Protein AF-A0A0Q8QQU6-F1 (afdb_monomer_lite)

Radius of gyration: 29.17 Å; chains: 1; bounding box: 45×57×81 Å

pLDDT: mean 81.12, std 8.97, range [49.5, 93.31]

Foldseek 3Di:
DDWQDFDQDPVLVVVLVVLCVVLVFDWDWDPDADPRHTIIDGDDPVCRVVSNCCSVPVPRRRDDDDPPVRVVVVVVVVVVVVVVVVVVVVVVVVVVVVVVVVVVVVVVVCVVPPVVPD

Sequence (118 aa):
MRQVFVTNIEVEYEDAWDRLSRAGIPVFEPSKPSKEGRVLCIWLAHQYDDAIELLHNPLHIVATAVTDEEFERIQAAAAVRMARTRDHAWEQSVNRHVAWASLLLLSGLVYITLPNWL

Structure (mmCIF, N/CA/C/O backbone):
data_AF-A0A0Q8QQU6-F1
#
_entry.id   AF-A0A0Q8QQU6-F1
#
loop_
_atom_site.group_PDB
_atom_site.id
_atom_site.type_symbol
_atom_site.label_atom_id
_atom_site.label_alt_id
_atom_site.label_comp_id
_atom_site.label_asym_id
_atom_site.label_entity_id
_atom_site.label_seq_id
_atom_site.pdbx_PDB_ins_code
_atom_site.Cartn_x
_atom_site.Cartn_y
_atom_site.Cartn_z
_atom_site.occupancy
_atom_site.B_iso_or_equiv
_atom_site.auth_seq_id
_atom_site.auth_comp_id
_atom_site.auth_asym_id
_atom_site.auth_atom_id
_atom_site.pdbx_PDB_model_num
ATOM 1 N N . MET A 1 1 ? -6.747 11.619 17.599 1.00 70.56 1 MET A N 1
ATOM 2 C CA . MET A 1 1 ? -6.779 10.162 17.354 1.00 70.56 1 MET A CA 1
ATOM 3 C C . MET A 1 1 ? -8.219 9.752 17.149 1.00 70.56 1 MET A C 1
ATOM 5 O O . MET A 1 1 ? -9.064 10.189 17.925 1.00 70.56 1 MET A O 1
ATOM 9 N N . ARG A 1 2 ? -8.502 9.002 16.084 1.00 81.44 2 ARG A N 1
ATOM 10 C CA . ARG A 1 2 ? -9.855 8.543 15.748 1.00 81.44 2 ARG A CA 1
ATOM 11 C C . ARG A 1 2 ? -9.832 7.045 15.476 1.00 81.44 2 ARG A C 1
ATOM 13 O O . ARG A 1 2 ? -8.895 6.559 14.849 1.00 81.44 2 ARG A O 1
ATOM 20 N N . GLN A 1 3 ? -10.853 6.354 15.964 1.00 85.75 3 GLN A N 1
ATOM 21 C CA . GLN A 1 3 ? -11.096 4.945 15.685 1.00 85.75 3 GLN A CA 1
ATOM 22 C C . GLN A 1 3 ? -11.558 4.789 14.236 1.00 85.75 3 GLN A C 1
ATOM 24 O O . GLN A 1 3 ? -12.464 5.504 13.805 1.00 85.75 3 GLN A O 1
ATOM 29 N N . VAL A 1 4 ? -10.933 3.865 13.511 1.00 87.12 4 VAL A N 1
ATOM 30 C CA . VAL A 1 4 ? -11.258 3.557 12.108 1.00 87.12 4 VAL A CA 1
ATOM 31 C C . VAL A 1 4 ? -11.773 2.136 11.923 1.00 87.12 4 VAL A C 1
ATOM 33 O O . VAL A 1 4 ? -12.515 1.880 10.984 1.00 87.12 4 VAL A O 1
ATOM 36 N N . PHE A 1 5 ? -11.429 1.219 12.8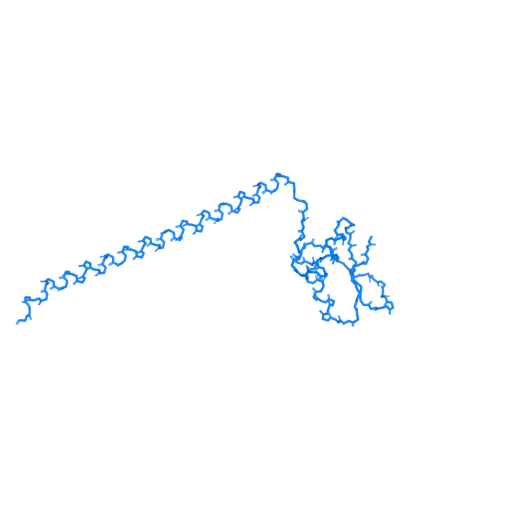29 1.00 87.88 5 PHE A N 1
ATOM 37 C CA . PHE A 1 5 ? -11.827 -0.179 12.712 1.00 87.88 5 PHE A CA 1
ATOM 38 C C . PHE A 1 5 ? -11.967 -0.834 14.085 1.00 87.88 5 PHE A C 1
ATOM 40 O O . PHE A 1 5 ? -11.179 -0.541 14.988 1.00 87.88 5 PHE A O 1
ATOM 47 N N . VAL A 1 6 ? -12.959 -1.715 14.235 1.00 89.81 6 VAL A N 1
ATOM 48 C CA . VAL A 1 6 ? -13.143 -2.572 15.413 1.00 89.81 6 VAL A CA 1
ATOM 49 C C . VAL A 1 6 ? -13.573 -3.948 14.962 1.00 89.81 6 VAL A C 1
ATOM 51 O O . VAL A 1 6 ? -14.513 -4.074 14.182 1.00 89.81 6 VAL A O 1
ATOM 54 N N . THR A 1 7 ? -12.917 -4.971 15.494 1.00 88.31 7 THR A N 1
ATOM 55 C CA . THR A 1 7 ? -13.325 -6.357 15.285 1.00 88.31 7 THR A CA 1
ATOM 56 C C . THR A 1 7 ? -12.954 -7.221 16.489 1.00 88.31 7 THR A C 1
ATOM 58 O O . THR A 1 7 ? -12.040 -6.915 17.256 1.00 88.31 7 THR A O 1
ATOM 61 N N . ASN A 1 8 ? -13.684 -8.322 16.652 1.00 88.06 8 ASN A N 1
ATOM 62 C CA . ASN A 1 8 ? -13.347 -9.406 17.577 1.00 88.06 8 ASN A CA 1
ATOM 63 C C . ASN A 1 8 ? -12.653 -10.576 16.864 1.00 88.06 8 ASN A C 1
ATOM 65 O O . ASN A 1 8 ? -12.309 -11.569 17.503 1.00 88.06 8 ASN A O 1
ATOM 69 N N . ILE A 1 9 ? -12.483 -10.479 15.544 1.00 88.94 9 ILE A N 1
ATOM 70 C CA . ILE A 1 9 ? -11.928 -11.526 14.694 1.00 88.94 9 ILE A CA 1
ATOM 71 C C . ILE A 1 9 ? -10.495 -11.141 14.333 1.00 88.94 9 ILE A C 1
ATOM 73 O O . ILE A 1 9 ? -10.256 -10.166 13.627 1.00 88.94 9 ILE A O 1
ATOM 77 N N . GLU A 1 10 ? -9.538 -11.945 14.791 1.00 88.56 10 GLU A N 1
ATOM 78 C CA . GLU A 1 10 ? -8.104 -11.680 14.612 1.00 88.56 10 GLU A CA 1
ATOM 79 C C . GLU A 1 10 ? -7.702 -11.544 13.135 1.00 88.56 10 GLU A C 1
ATOM 81 O O . GLU A 1 10 ? -6.933 -10.664 12.772 1.00 88.56 10 GLU A O 1
ATOM 86 N N . VAL A 1 11 ? -8.274 -12.372 12.258 1.00 91.56 11 VAL A N 1
ATOM 87 C CA . VAL A 1 11 ? -7.954 -12.354 10.820 1.00 91.56 11 VAL A CA 1
ATOM 88 C C . VAL A 1 11 ? -8.381 -11.042 10.157 1.00 91.56 11 VAL A C 1
ATOM 90 O O . VAL A 1 11 ? -7.652 -10.509 9.327 1.00 91.56 11 VAL A O 1
ATOM 93 N N . GLU A 1 12 ? -9.543 -10.502 10.530 1.00 88.06 12 GLU A N 1
ATOM 94 C CA . GLU A 1 12 ? -10.022 -9.215 10.009 1.00 88.06 12 GLU A CA 1
ATOM 95 C C . GLU A 1 12 ? -9.179 -8.051 10.531 1.00 88.06 12 GLU A C 1
ATOM 97 O O . GLU A 1 12 ? -8.951 -7.078 9.817 1.00 88.06 12 GLU A O 1
ATOM 102 N N . TYR A 1 13 ? -8.703 -8.157 11.775 1.00 90.56 13 TYR A N 1
ATOM 103 C CA . TYR A 1 13 ? -7.807 -7.173 12.368 1.00 90.56 13 TYR A CA 1
ATOM 104 C C . TYR A 1 13 ? -6.476 -7.119 11.612 1.00 90.56 13 TYR A C 1
ATOM 106 O O . TYR A 1 13 ? -6.039 -6.036 11.230 1.00 90.56 13 TYR A O 1
ATOM 114 N N . GLU A 1 14 ? -5.860 -8.278 11.371 1.00 91.62 14 GLU A N 1
ATOM 115 C CA . GLU A 1 14 ? -4.585 -8.379 10.656 1.00 91.62 14 GLU A CA 1
ATOM 116 C C . GLU A 1 14 ? -4.712 -7.903 9.198 1.00 91.62 14 GLU A C 1
ATOM 118 O O . GLU A 1 14 ? -3.849 -7.164 8.726 1.00 91.62 14 GLU A O 1
ATOM 123 N N . ASP A 1 15 ? -5.809 -8.231 8.498 1.00 91.56 15 ASP A N 1
ATOM 124 C CA . ASP A 1 15 ? -6.069 -7.720 7.139 1.00 91.56 15 ASP A CA 1
ATOM 125 C C . ASP A 1 15 ? -6.208 -6.190 7.120 1.00 91.56 15 ASP A C 1
ATOM 127 O O . ASP A 1 15 ? -5.582 -5.505 6.307 1.00 91.56 15 ASP A O 1
ATOM 131 N N . ALA A 1 16 ? -6.991 -5.633 8.049 1.00 90.06 16 ALA A N 1
ATOM 132 C CA . ALA A 1 16 ? -7.170 -4.191 8.175 1.00 90.06 16 ALA A CA 1
ATOM 133 C C . ALA A 1 16 ? -5.849 -3.478 8.510 1.00 90.06 16 ALA A C 1
ATOM 135 O O . ALA A 1 16 ? -5.538 -2.439 7.919 1.00 90.06 16 ALA A O 1
ATOM 136 N N . TRP A 1 17 ? -5.054 -4.048 9.422 1.00 91.31 17 TRP A N 1
ATOM 137 C CA . TRP A 1 17 ? -3.735 -3.535 9.784 1.00 91.31 17 TRP A CA 1
ATOM 138 C C . TRP A 1 17 ? -2.786 -3.531 8.585 1.00 91.31 17 TRP A C 1
ATOM 140 O O . TRP A 1 17 ? -2.154 -2.509 8.302 1.00 91.31 17 TRP A O 1
ATOM 150 N N . ASP A 1 18 ? -2.690 -4.647 7.862 1.00 91.75 18 ASP A N 1
ATOM 151 C CA . ASP A 1 18 ? -1.802 -4.798 6.710 1.00 91.75 18 ASP A CA 1
ATOM 152 C C . ASP A 1 18 ? -2.198 -3.851 5.568 1.00 91.75 18 ASP A C 1
ATOM 154 O O . ASP A 1 18 ? -1.344 -3.164 5.008 1.00 91.75 18 ASP A O 1
ATOM 158 N N . ARG A 1 19 ? -3.496 -3.709 5.273 1.00 89.12 19 ARG A N 1
ATOM 159 C CA . ARG A 1 19 ? -3.986 -2.782 4.237 1.00 89.12 19 ARG A CA 1
ATOM 160 C C . ARG A 1 19 ? -3.649 -1.329 4.551 1.00 89.12 19 ARG A C 1
ATOM 162 O O . ARG A 1 19 ? -3.101 -0.636 3.694 1.00 89.12 19 ARG A O 1
ATOM 169 N N . LEU A 1 20 ? -3.925 -0.880 5.775 1.00 89.44 20 LEU A N 1
ATOM 170 C CA . LEU A 1 20 ? -3.610 0.487 6.202 1.00 89.44 20 LEU A CA 1
ATOM 171 C C . LEU A 1 20 ? -2.092 0.725 6.225 1.00 89.44 20 LEU A C 1
ATOM 173 O O . LEU A 1 20 ? -1.624 1.761 5.751 1.00 89.44 20 LEU A O 1
ATOM 177 N N . SER A 1 21 ? -1.315 -0.265 6.674 1.00 87.56 21 SER A N 1
ATOM 178 C CA . SER A 1 21 ? 0.151 -0.197 6.692 1.00 87.56 21 SER A CA 1
ATOM 179 C C . SER A 1 21 ? 0.747 -0.111 5.284 1.00 87.56 21 SER A C 1
ATOM 181 O O . SER A 1 21 ? 1.620 0.720 5.036 1.00 87.56 21 SER A O 1
ATOM 183 N N . ARG A 1 22 ? 0.261 -0.922 4.333 1.00 86.75 22 ARG A N 1
ATOM 184 C CA . ARG A 1 22 ? 0.699 -0.892 2.924 1.00 86.75 22 ARG A CA 1
ATOM 185 C C . ARG A 1 22 ? 0.358 0.421 2.232 1.00 86.75 22 ARG A C 1
ATOM 187 O O . ARG A 1 22 ? 1.120 0.866 1.379 1.00 86.75 22 ARG A O 1
ATOM 194 N N . ALA A 1 23 ? -0.756 1.040 2.611 1.00 84.19 23 ALA A N 1
ATOM 195 C CA . ALA A 1 23 ? -1.147 2.357 2.123 1.00 84.19 23 ALA A CA 1
ATOM 196 C C . ALA A 1 23 ? -0.376 3.514 2.788 1.00 84.19 23 ALA A C 1
ATOM 198 O O . ALA A 1 23 ? -0.611 4.673 2.458 1.00 84.19 23 ALA A O 1
ATOM 199 N N . GLY A 1 24 ? 0.543 3.227 3.718 1.00 84.19 24 GLY A N 1
ATOM 200 C CA . GLY A 1 24 ? 1.322 4.250 4.415 1.00 84.19 24 GLY A CA 1
ATOM 201 C C . GLY A 1 24 ? 0.509 5.064 5.425 1.00 84.19 24 GLY A C 1
ATOM 202 O O . GLY A 1 24 ? 0.937 6.150 5.817 1.00 84.19 24 GLY A O 1
ATOM 203 N N . ILE A 1 25 ? -0.652 4.559 5.854 1.00 86.06 25 ILE A N 1
ATOM 204 C CA . ILE A 1 25 ? -1.483 5.200 6.874 1.00 86.06 25 ILE A CA 1
ATOM 205 C C . ILE A 1 25 ? -0.995 4.729 8.255 1.00 86.06 25 ILE A C 1
ATOM 207 O O . ILE A 1 25 ? -1.073 3.538 8.563 1.00 86.06 25 ILE A O 1
ATOM 211 N N . PRO A 1 26 ? -0.503 5.632 9.124 1.00 84.88 26 PRO A N 1
ATOM 212 C CA . PRO A 1 26 ? -0.015 5.279 10.445 1.00 84.88 26 PRO A CA 1
ATOM 213 C C . PRO A 1 26 ? -1.187 4.938 11.371 1.00 84.88 26 PRO A C 1
ATOM 215 O O . PRO A 1 26 ? -1.962 5.807 11.800 1.00 84.88 26 PRO A O 1
ATOM 218 N N . VAL A 1 27 ? -1.274 3.651 11.698 1.00 87.31 27 VAL A N 1
ATOM 219 C CA . VAL A 1 27 ? -2.272 3.055 12.588 1.00 87.31 27 VAL A CA 1
ATOM 220 C C . VAL A 1 27 ? -1.630 2.502 13.852 1.00 87.31 27 VAL A C 1
ATOM 222 O O . VAL A 1 27 ? -0.449 2.160 13.876 1.00 87.31 27 VAL A O 1
ATOM 225 N N . PHE A 1 28 ? -2.409 2.434 14.926 1.00 88.56 28 PHE A N 1
ATOM 226 C CA . PHE A 1 28 ? -1.989 1.840 16.189 1.00 88.56 28 PHE A CA 1
ATOM 227 C C . PHE A 1 28 ? -3.188 1.262 16.946 1.00 88.56 28 PHE A C 1
ATOM 229 O O . PHE A 1 28 ? -4.331 1.697 16.774 1.00 88.56 28 PHE A O 1
ATOM 236 N N . GLU A 1 29 ? -2.907 0.315 17.836 1.00 87.25 29 GLU A N 1
ATOM 237 C CA . GLU A 1 29 ? -3.880 -0.199 18.795 1.00 87.25 29 GLU A CA 1
ATOM 238 C C . GLU A 1 29 ? -3.804 0.610 20.102 1.00 87.25 29 GLU A C 1
ATOM 240 O O . GLU A 1 29 ? -2.712 0.802 20.653 1.00 87.25 29 GLU A O 1
ATOM 245 N N . PRO A 1 30 ? -4.930 1.134 20.617 1.00 84.12 30 PRO A N 1
ATOM 246 C CA . PRO A 1 30 ? -4.932 1.850 21.881 1.00 84.12 30 PRO A CA 1
ATOM 247 C C . PRO A 1 30 ? -4.572 0.912 23.039 1.00 84.12 30 PRO A C 1
ATOM 249 O O . PRO A 1 30 ? -5.070 -0.201 23.147 1.00 84.12 30 PRO A O 1
ATOM 252 N N . SER A 1 31 ? -3.755 1.401 23.975 1.00 76.44 31 SER A N 1
ATOM 253 C CA . SER A 1 31 ? -3.262 0.615 25.120 1.00 76.44 31 SER A CA 1
ATOM 254 C C . SER A 1 31 ? -4.363 0.163 26.087 1.00 76.44 31 SER A C 1
ATOM 256 O O . SER A 1 31 ? -4.134 -0.703 26.928 1.00 76.44 31 SER A O 1
ATOM 258 N N . LYS A 1 32 ? -5.543 0.792 26.021 1.00 77.19 32 LYS A N 1
ATOM 259 C CA . LYS A 1 32 ? -6.710 0.394 26.808 1.00 77.19 32 LYS A CA 1
ATOM 260 C C . LYS A 1 32 ? -7.558 -0.561 25.967 1.00 77.19 32 LYS A C 1
ATOM 262 O O . LYS A 1 32 ? -8.044 -0.124 24.924 1.00 77.19 32 LYS A O 1
ATOM 267 N N . PRO A 1 33 ? -7.785 -1.804 26.426 1.00 68.12 33 PRO A N 1
ATOM 268 C CA . PRO A 1 33 ? -8.646 -2.733 25.711 1.00 68.12 33 PRO A CA 1
ATOM 269 C C . PRO A 1 33 ? -10.068 -2.172 25.652 1.00 68.12 33 PRO A C 1
ATOM 271 O O . PRO A 1 33 ? -10.607 -1.702 26.661 1.00 68.12 33 PRO A O 1
ATOM 274 N N . SER A 1 34 ? -10.671 -2.201 24.464 1.00 75.56 34 SER A N 1
ATOM 275 C CA . SER A 1 34 ? -12.085 -1.872 24.309 1.00 75.56 34 SER A CA 1
ATOM 276 C C . SER A 1 34 ? -12.940 -3.051 24.762 1.00 75.56 34 SER A C 1
ATOM 278 O O . SER A 1 34 ? -12.546 -4.210 24.649 1.00 75.56 34 SER A O 1
ATOM 280 N N . LYS A 1 35 ? -14.144 -2.759 25.262 1.00 77.25 35 LYS A N 1
ATOM 281 C CA . LYS A 1 35 ? -15.140 -3.794 25.578 1.00 77.25 35 LYS A CA 1
ATOM 282 C C . LYS A 1 35 ? -15.702 -4.466 24.323 1.00 77.25 35 LYS A C 1
ATOM 284 O O . LYS A 1 35 ? -16.285 -5.537 24.429 1.00 77.25 35 LYS A O 1
ATOM 289 N N . GLU A 1 36 ? -15.556 -3.818 23.171 1.00 78.25 36 GLU A N 1
ATOM 290 C CA . GLU A 1 36 ? -16.159 -4.225 21.900 1.00 78.25 36 GLU A CA 1
ATOM 291 C C . GLU A 1 36 ? -15.217 -5.055 21.019 1.00 78.25 36 GLU A C 1
ATOM 293 O O . GLU A 1 36 ? -15.676 -5.610 20.024 1.00 78.25 36 GLU A O 1
ATOM 298 N N . GLY A 1 37 ? -13.933 -5.156 21.387 1.00 83.75 37 GLY A N 1
ATOM 299 C CA . GLY A 1 37 ? -12.925 -5.927 20.660 1.00 83.75 37 GLY A CA 1
ATOM 300 C C . GLY A 1 37 ? -11.597 -5.204 20.482 1.00 83.75 37 GLY A C 1
ATOM 301 O O . GLY A 1 37 ? -11.293 -4.240 21.193 1.00 83.75 37 GLY A O 1
ATOM 302 N N . ARG A 1 38 ? -10.800 -5.675 19.521 1.00 85.94 38 ARG A N 1
ATOM 303 C CA . ARG A 1 38 ? -9.562 -5.009 19.106 1.00 85.94 38 ARG A CA 1
ATOM 304 C C . ARG A 1 38 ? -9.900 -3.800 18.250 1.00 85.94 38 ARG A C 1
ATOM 306 O O . ARG A 1 38 ? -10.807 -3.848 17.420 1.00 85.94 38 ARG A O 1
ATOM 313 N N . VAL A 1 39 ? -9.173 -2.709 18.467 1.00 87.88 39 VAL A N 1
ATOM 314 C CA . VAL A 1 39 ? -9.468 -1.407 17.859 1.00 87.88 39 VAL A CA 1
ATOM 315 C C . VAL A 1 39 ? -8.251 -0.907 17.099 1.00 87.88 39 VAL A C 1
ATOM 317 O O . VAL A 1 39 ? -7.151 -0.891 17.644 1.00 87.88 39 VAL A O 1
ATOM 320 N N . LEU A 1 40 ? -8.456 -0.422 15.876 1.00 87.56 40 LEU A N 1
ATOM 321 C CA . LEU A 1 40 ? -7.453 0.346 15.143 1.00 87.56 40 LEU A CA 1
ATOM 322 C C . LEU A 1 40 ? -7.804 1.824 15.187 1.00 87.56 40 LEU A C 1
ATOM 324 O O . LEU A 1 40 ? -8.915 2.241 14.842 1.00 87.56 40 LEU A O 1
ATOM 328 N N . CYS A 1 41 ? -6.829 2.621 15.607 1.00 85.38 41 CYS A N 1
ATOM 329 C CA . CYS A 1 41 ? -6.898 4.070 15.600 1.00 85.38 41 CYS A CA 1
ATOM 330 C C . CYS A 1 41 ? -5.848 4.643 14.652 1.00 85.38 41 CYS A C 1
ATOM 332 O O . CYS A 1 41 ? -4.732 4.137 14.574 1.00 85.38 41 CYS A O 1
ATOM 334 N N . ILE A 1 42 ? -6.173 5.756 13.999 1.00 85.75 42 ILE A N 1
ATOM 335 C CA . ILE A 1 42 ? -5.198 6.525 13.218 1.00 85.75 42 ILE A CA 1
ATOM 336 C C . ILE A 1 42 ? -4.615 7.680 14.033 1.00 85.75 42 ILE A C 1
ATOM 338 O O . ILE A 1 42 ? -5.289 8.290 14.884 1.00 85.75 42 ILE A O 1
ATOM 342 N N . TRP A 1 43 ? -3.363 8.023 13.732 1.00 77.00 43 TRP A N 1
ATOM 343 C CA . TRP A 1 43 ? -2.709 9.216 14.276 1.00 77.00 43 TRP A CA 1
ATOM 344 C C . TRP A 1 43 ? -3.091 10.498 13.545 1.00 77.00 43 TRP A C 1
ATOM 346 O O . TRP A 1 43 ? -3.367 11.511 14.195 1.00 77.00 43 TRP A O 1
ATOM 356 N N . LEU A 1 44 ? -3.138 10.456 12.215 1.00 80.00 44 LEU A N 1
ATOM 357 C CA . LEU A 1 44 ? -3.270 11.640 11.375 1.00 80.00 44 LEU A CA 1
ATOM 358 C C . LEU A 1 44 ? -4.730 11.875 10.987 1.00 80.00 44 LEU A C 1
ATOM 360 O O . LEU A 1 44 ? -5.328 11.096 10.258 1.00 80.00 44 LEU A O 1
ATOM 364 N N . ALA A 1 45 ? -5.316 12.974 11.470 1.00 79.12 45 ALA A N 1
ATOM 365 C CA . ALA A 1 45 ? -6.735 13.266 11.253 1.00 79.12 45 ALA A CA 1
ATOM 366 C C . ALA A 1 45 ? -7.107 13.485 9.776 1.00 79.12 45 ALA A C 1
ATOM 368 O O . ALA A 1 45 ? -8.243 13.214 9.407 1.00 79.12 45 ALA A O 1
ATOM 369 N N . HIS A 1 46 ? -6.170 13.959 8.950 1.00 80.44 46 HIS A N 1
ATOM 370 C CA . HIS A 1 46 ? -6.409 14.200 7.525 1.00 80.44 46 HIS A CA 1
ATOM 371 C C . HIS A 1 46 ? -6.459 12.911 6.694 1.00 80.44 46 HIS A C 1
ATOM 373 O O . HIS A 1 46 ? -7.017 12.933 5.611 1.00 80.44 46 HIS A O 1
ATOM 379 N N . GLN A 1 47 ? -5.930 11.796 7.209 1.00 83.38 47 GLN A N 1
ATOM 380 C CA . GLN A 1 47 ? -6.005 10.480 6.559 1.00 83.38 47 GLN A CA 1
ATOM 381 C C . GLN A 1 47 ? -7.208 9.664 7.053 1.00 83.38 47 GLN A C 1
ATOM 383 O O . GLN A 1 47 ? -7.271 8.457 6.840 1.00 83.38 47 GLN A O 1
ATOM 388 N N . TYR A 1 48 ? -8.141 10.291 7.782 1.00 84.88 48 TYR A N 1
ATOM 389 C CA . TYR A 1 48 ? -9.297 9.594 8.342 1.00 84.88 48 TYR A CA 1
ATOM 390 C C . TYR A 1 48 ? -10.235 9.068 7.272 1.00 84.88 48 TYR A C 1
ATOM 392 O O . TYR A 1 48 ? -10.591 7.893 7.309 1.00 84.88 48 TYR A O 1
ATOM 400 N N . ASP A 1 49 ? -10.602 9.926 6.329 1.00 85.88 49 ASP A N 1
ATOM 401 C CA . ASP A 1 49 ? -11.560 9.565 5.292 1.00 85.88 49 ASP A CA 1
ATOM 402 C C . ASP A 1 49 ? -10.950 8.514 4.351 1.00 85.88 49 ASP A C 1
ATOM 404 O O . ASP A 1 49 ? -11.572 7.477 4.128 1.00 85.88 49 ASP A O 1
ATOM 408 N N . ASP A 1 50 ? -9.682 8.687 3.959 1.00 85.94 50 ASP A N 1
ATOM 409 C CA . ASP A 1 50 ? -8.926 7.704 3.170 1.00 85.94 50 ASP A CA 1
ATOM 410 C C . ASP A 1 50 ? -8.814 6.341 3.872 1.00 85.94 50 ASP A C 1
ATOM 412 O O . ASP A 1 50 ? -8.935 5.294 3.240 1.00 85.94 50 ASP A O 1
ATOM 416 N N . ALA A 1 51 ? -8.599 6.323 5.194 1.00 86.12 51 ALA A N 1
ATOM 417 C CA . ALA A 1 51 ? -8.524 5.081 5.961 1.00 86.12 51 ALA A CA 1
ATOM 418 C C . ALA A 1 51 ? -9.868 4.339 5.980 1.00 86.12 51 ALA A C 1
ATOM 420 O O . ALA A 1 51 ? -9.902 3.121 5.811 1.00 86.12 51 ALA A O 1
ATOM 421 N N . ILE A 1 52 ? -10.975 5.061 6.180 1.00 89.00 52 ILE A N 1
ATOM 422 C CA . ILE A 1 52 ? -12.323 4.480 6.161 1.00 89.00 52 ILE A CA 1
ATOM 423 C C . ILE A 1 52 ? -12.655 3.959 4.762 1.00 89.00 52 ILE A C 1
ATOM 425 O O . ILE A 1 52 ? -13.122 2.826 4.617 1.00 89.00 52 ILE A O 1
ATOM 429 N N . GLU A 1 53 ? -12.383 4.757 3.730 1.00 88.81 53 GLU A N 1
ATOM 430 C CA . GLU A 1 53 ? -12.663 4.377 2.351 1.00 88.81 53 GLU A CA 1
ATOM 431 C C . GLU A 1 53 ? -11.811 3.179 1.920 1.00 88.81 53 GLU A C 1
ATOM 433 O O . GLU A 1 53 ? -12.345 2.243 1.326 1.00 88.81 53 GLU A O 1
ATOM 438 N N . LEU A 1 54 ? -10.534 3.131 2.317 1.00 88.94 54 LEU A N 1
ATOM 439 C CA . LEU A 1 54 ? -9.662 1.984 2.079 1.00 88.94 54 LEU A CA 1
ATOM 440 C C . LEU A 1 54 ? -10.146 0.719 2.775 1.00 88.94 54 LEU A C 1
ATOM 442 O O . LEU A 1 54 ? -10.053 -0.354 2.186 1.00 88.94 54 LEU A O 1
ATOM 446 N N . LEU A 1 55 ? -10.653 0.803 4.007 1.00 88.19 55 LEU A N 1
ATOM 447 C CA . LEU A 1 55 ? -11.178 -0.363 4.720 1.00 88.19 55 LEU A CA 1
ATOM 448 C C . LEU A 1 55 ? -12.446 -0.909 4.054 1.00 88.19 55 LEU A C 1
ATOM 450 O O . LEU A 1 55 ? -12.579 -2.124 3.893 1.00 88.19 55 LEU A O 1
ATOM 454 N N . HIS A 1 56 ? -13.335 -0.023 3.605 1.00 87.56 56 HIS A N 1
ATOM 455 C CA . HIS A 1 56 ? -14.574 -0.396 2.920 1.00 87.56 56 HIS A CA 1
ATOM 456 C C . HIS A 1 56 ? -14.333 -0.884 1.486 1.00 87.56 56 HIS A C 1
ATOM 458 O O .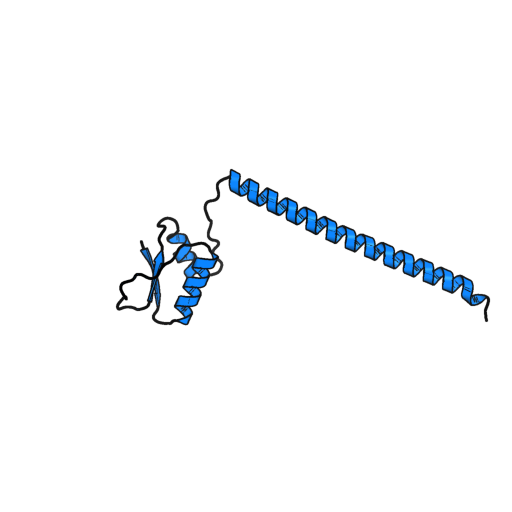 HIS A 1 56 ? -15.012 -1.798 1.019 1.00 87.56 56 HIS A O 1
ATOM 464 N N . ASN A 1 57 ? -13.363 -0.291 0.789 1.00 84.44 57 ASN A N 1
ATOM 465 C CA . ASN A 1 57 ? -13.001 -0.619 -0.579 1.00 84.44 57 ASN A CA 1
ATOM 466 C C . ASN A 1 57 ? -11.492 -0.906 -0.682 1.00 84.44 57 ASN A C 1
ATOM 468 O O . ASN A 1 57 ? -10.690 0.027 -0.716 1.00 84.44 57 ASN A O 1
ATOM 472 N N . PRO A 1 58 ? -11.081 -2.179 -0.827 1.00 79.12 58 PRO A N 1
ATOM 473 C CA . PRO A 1 58 ? -9.666 -2.543 -0.931 1.00 79.12 58 PRO A CA 1
ATOM 474 C C . PRO A 1 58 ? -8.959 -1.975 -2.171 1.00 79.12 58 PRO A C 1
ATOM 476 O O . PRO A 1 58 ? -7.735 -2.030 -2.237 1.00 79.12 58 PRO A O 1
ATOM 479 N N . LEU A 1 59 ? -9.701 -1.450 -3.153 1.00 77.62 59 LEU A N 1
ATOM 480 C CA . LEU A 1 59 ? -9.157 -0.823 -4.361 1.00 77.62 59 LEU A CA 1
ATOM 481 C C . LEU A 1 59 ? -9.052 0.705 -4.261 1.00 77.62 59 LEU A C 1
ATOM 483 O O . LEU A 1 59 ? -8.658 1.344 -5.236 1.00 77.62 59 LEU A O 1
ATOM 487 N N . HIS A 1 60 ? -9.431 1.305 -3.130 1.00 79.75 60 HIS A N 1
ATOM 488 C CA . HIS A 1 60 ? -9.313 2.746 -2.939 1.00 79.75 60 HIS A CA 1
ATOM 489 C C . HIS A 1 60 ? -7.838 3.176 -2.974 1.00 79.75 60 HIS A C 1
ATOM 491 O O . HIS A 1 60 ? -6.975 2.571 -2.335 1.00 79.75 60 HIS A O 1
ATOM 497 N N . ILE A 1 61 ? -7.548 4.223 -3.745 1.00 74.69 61 ILE A N 1
ATOM 498 C CA . ILE A 1 61 ? -6.199 4.770 -3.884 1.00 74.69 61 ILE A CA 1
ATOM 499 C C . ILE A 1 61 ? -6.051 5.897 -2.871 1.00 74.69 61 ILE A C 1
ATOM 501 O O . ILE A 1 61 ? -6.639 6.961 -3.042 1.00 74.69 61 ILE A O 1
ATOM 505 N N . VAL A 1 62 ? -5.225 5.668 -1.853 1.00 74.38 62 VAL A N 1
ATOM 506 C CA . VAL A 1 62 ? -4.880 6.689 -0.862 1.00 74.38 62 VAL A CA 1
ATOM 507 C C . VAL A 1 62 ? -3.950 7.702 -1.519 1.00 74.38 62 VAL A C 1
ATOM 509 O O . VAL A 1 62 ? -2.804 7.394 -1.859 1.00 74.38 62 VAL A O 1
ATOM 512 N N . ALA A 1 63 ? -4.456 8.912 -1.738 1.00 66.44 63 ALA A N 1
ATOM 513 C CA . ALA A 1 63 ? -3.672 10.004 -2.282 1.00 66.44 63 ALA A CA 1
ATOM 514 C C . ALA A 1 63 ? -2.834 10.622 -1.160 1.00 66.44 63 ALA A C 1
ATOM 516 O O . ALA A 1 63 ? -3.252 11.559 -0.484 1.00 66.44 63 ALA A O 1
ATOM 517 N N . THR A 1 64 ? -1.616 10.120 -0.961 1.00 63.34 64 THR A N 1
ATOM 518 C CA . THR A 1 64 ? -0.634 10.858 -0.165 1.00 63.34 64 THR A CA 1
ATOM 519 C C . THR A 1 64 ? -0.420 12.201 -0.855 1.00 63.34 64 THR A C 1
ATOM 521 O O . THR A 1 64 ? -0.077 12.229 -2.035 1.00 63.34 64 THR A O 1
ATOM 524 N N . ALA A 1 65 ? -0.675 13.313 -0.166 1.00 59.00 65 ALA A N 1
ATOM 525 C CA . ALA A 1 65 ? -0.447 14.635 -0.734 1.00 59.00 65 ALA A CA 1
ATOM 526 C C . ALA A 1 65 ? 1.055 14.801 -1.002 1.00 59.00 65 ALA A C 1
ATOM 528 O O . ALA A 1 65 ? 1.843 15.029 -0.087 1.00 59.00 65 ALA A O 1
ATOM 529 N N . VAL A 1 66 ? 1.439 14.630 -2.262 1.00 61.62 66 VAL A N 1
ATOM 530 C CA . VAL A 1 66 ? 2.790 14.852 -2.764 1.00 61.62 66 VAL A CA 1
ATOM 531 C C . VAL A 1 66 ? 2.832 16.282 -3.298 1.00 61.62 66 VAL A C 1
ATOM 533 O O . VAL A 1 66 ? 1.910 16.706 -3.995 1.00 61.62 66 VAL A O 1
ATOM 536 N N . THR A 1 67 ? 3.862 17.054 -2.952 1.00 70.56 67 THR A N 1
ATOM 537 C CA . THR A 1 67 ? 4.039 18.391 -3.541 1.00 70.56 67 THR A CA 1
ATOM 538 C C . THR A 1 67 ? 4.331 18.267 -5.037 1.00 70.56 67 THR A C 1
ATOM 540 O O . THR A 1 67 ? 4.889 17.261 -5.475 1.00 70.56 67 THR A O 1
ATOM 543 N N . ASP A 1 68 ? 4.016 19.292 -5.833 1.00 71.56 68 ASP A N 1
ATOM 544 C CA . ASP A 1 68 ? 4.281 19.272 -7.283 1.00 71.56 68 ASP A CA 1
ATOM 545 C C . ASP A 1 68 ? 5.750 18.920 -7.597 1.00 71.56 68 ASP A C 1
ATOM 547 O O . ASP A 1 68 ? 6.042 18.146 -8.506 1.00 71.56 68 ASP A O 1
ATOM 551 N N . GLU A 1 69 ? 6.687 19.403 -6.776 1.00 76.50 69 GLU A N 1
ATOM 552 C CA . GLU A 1 69 ? 8.120 19.105 -6.893 1.00 76.50 69 GLU A CA 1
ATOM 553 C C . GLU A 1 69 ? 8.460 17.624 -6.670 1.00 76.50 69 GLU A C 1
ATOM 555 O O . GLU A 1 69 ? 9.342 17.061 -7.327 1.00 76.50 69 GLU A O 1
ATOM 560 N N . GLU A 1 70 ? 7.797 16.980 -5.714 1.00 69.88 70 GLU A N 1
ATOM 561 C CA . GLU A 1 70 ? 8.015 15.572 -5.407 1.00 69.88 70 GLU A CA 1
ATOM 562 C C . GLU A 1 70 ? 7.315 14.674 -6.439 1.00 69.88 70 GLU A C 1
ATOM 564 O O . GLU A 1 70 ? 7.868 13.645 -6.835 1.00 69.88 70 GLU A O 1
ATOM 569 N N . PHE A 1 71 ?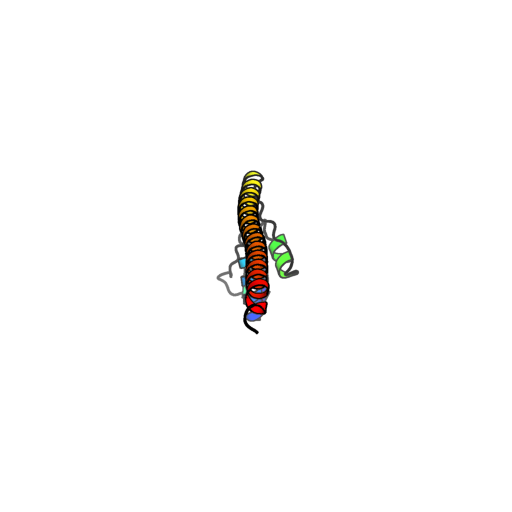 6.181 15.115 -6.985 1.00 72.94 71 PHE A N 1
ATOM 570 C CA . PHE A 1 71 ? 5.500 14.444 -8.087 1.00 72.94 71 PHE A CA 1
ATOM 571 C C . PHE A 1 71 ? 6.342 14.459 -9.371 1.00 72.94 71 PHE A C 1
ATOM 573 O O . PHE A 1 71 ? 6.548 13.406 -9.981 1.00 72.94 71 PHE A O 1
ATOM 580 N N . GLU A 1 72 ? 6.914 15.610 -9.734 1.00 79.44 72 GLU A N 1
ATOM 581 C CA . GLU A 1 72 ? 7.858 15.741 -10.854 1.00 79.44 72 GLU A CA 1
ATOM 582 C C . GLU A 1 72 ? 9.085 14.836 -10.670 1.00 79.44 72 GLU A C 1
ATOM 584 O O . GLU A 1 72 ? 9.534 14.163 -11.602 1.00 79.44 72 GLU A O 1
ATOM 589 N N . ARG A 1 73 ? 9.603 14.728 -9.440 1.00 79.69 73 ARG A N 1
ATOM 590 C CA . ARG A 1 73 ? 10.727 13.833 -9.123 1.00 79.69 73 ARG A CA 1
ATOM 591 C C . ARG A 1 73 ? 10.367 12.358 -9.313 1.00 79.69 73 ARG A C 1
ATOM 593 O O . ARG A 1 73 ? 11.171 11.601 -9.864 1.00 79.69 73 ARG A O 1
ATOM 600 N N . ILE A 1 74 ? 9.181 11.942 -8.869 1.00 74.38 74 ILE A N 1
ATOM 601 C CA . ILE A 1 74 ? 8.688 10.568 -9.037 1.00 74.38 74 ILE A CA 1
ATOM 602 C C . ILE A 1 74 ? 8.464 10.264 -10.522 1.00 74.38 74 ILE A C 1
ATOM 604 O O . ILE A 1 74 ? 8.893 9.208 -10.996 1.00 74.38 74 ILE A O 1
ATOM 608 N N . GLN A 1 75 ? 7.873 11.196 -11.277 1.00 74.88 75 GLN A N 1
ATOM 609 C CA . GLN A 1 75 ? 7.713 11.065 -12.726 1.00 74.88 75 GLN A CA 1
ATOM 610 C C . GLN A 1 75 ? 9.058 10.931 -13.441 1.00 74.88 75 GLN A C 1
ATOM 612 O O . GLN A 1 75 ? 9.234 10.014 -14.246 1.00 74.88 75 GLN A O 1
ATOM 617 N N . ALA A 1 76 ? 10.032 11.783 -13.117 1.00 82.81 76 ALA A N 1
ATOM 618 C CA . ALA A 1 76 ? 11.365 11.718 -13.704 1.00 82.81 76 ALA A CA 1
ATOM 619 C C . ALA A 1 76 ? 12.049 10.369 -13.411 1.00 82.81 76 ALA A C 1
ATOM 621 O O . ALA A 1 76 ? 12.611 9.741 -14.313 1.00 82.81 76 ALA A O 1
ATOM 622 N N . ALA A 1 77 ? 11.952 9.870 -12.175 1.00 78.19 77 ALA A N 1
ATOM 623 C CA . ALA A 1 77 ? 12.499 8.568 -11.796 1.00 78.19 77 ALA A CA 1
ATOM 624 C C . ALA A 1 77 ? 11.812 7.400 -12.533 1.00 78.19 77 ALA A C 1
ATOM 626 O O . ALA A 1 77 ? 12.484 6.468 -12.992 1.00 78.19 77 ALA A O 1
ATOM 627 N N . ALA A 1 78 ? 10.486 7.453 -12.688 1.00 71.69 78 ALA A N 1
ATOM 628 C CA . ALA A 1 78 ? 9.719 6.458 -13.431 1.00 71.69 78 ALA A CA 1
ATOM 629 C C . ALA A 1 78 ? 10.072 6.463 -14.928 1.00 71.69 78 ALA A C 1
ATOM 631 O O . ALA A 1 78 ? 10.301 5.398 -15.506 1.00 71.69 78 ALA A O 1
ATOM 632 N N . ALA A 1 79 ? 10.207 7.645 -15.535 1.00 81.00 79 ALA A N 1
ATOM 633 C CA . ALA A 1 79 ? 10.593 7.805 -16.934 1.00 81.00 79 ALA A CA 1
ATOM 634 C C . ALA A 1 79 ? 11.987 7.220 -17.219 1.00 81.00 79 ALA A C 1
ATOM 636 O O . ALA A 1 79 ? 12.164 6.492 -18.198 1.00 81.00 79 ALA A O 1
ATOM 637 N N . VAL A 1 80 ? 12.964 7.448 -16.331 1.00 82.62 80 VAL A N 1
ATOM 638 C CA . VAL A 1 80 ? 14.310 6.852 -16.439 1.00 82.62 80 VAL A CA 1
ATOM 639 C C . VAL A 1 80 ? 14.253 5.324 -16.355 1.00 82.62 80 VAL A C 1
ATOM 641 O O . VAL A 1 80 ? 14.921 4.630 -17.128 1.00 82.62 80 VAL A O 1
ATOM 644 N N . ARG A 1 81 ? 13.435 4.773 -15.448 1.00 71.00 81 ARG A N 1
ATOM 645 C CA . ARG A 1 81 ? 13.251 3.319 -15.327 1.00 71.00 81 ARG A CA 1
ATOM 646 C C . ARG A 1 81 ? 12.618 2.726 -16.587 1.00 71.00 81 ARG A C 1
ATOM 648 O O . ARG A 1 81 ? 13.099 1.704 -17.072 1.00 71.00 81 ARG A O 1
ATOM 655 N N . MET A 1 82 ? 11.592 3.384 -17.128 1.00 68.81 82 MET A N 1
ATOM 656 C CA . MET A 1 82 ? 10.916 2.983 -18.364 1.00 68.81 82 MET A CA 1
ATOM 657 C C . MET A 1 82 ? 11.847 3.034 -19.579 1.00 68.81 82 MET A C 1
ATOM 659 O O . MET A 1 82 ? 11.838 2.107 -20.393 1.00 68.81 82 MET A O 1
ATOM 663 N N . ALA A 1 83 ? 12.690 4.066 -19.679 1.00 73.25 83 ALA A N 1
ATOM 664 C CA . ALA A 1 83 ? 13.693 4.182 -20.734 1.00 73.25 83 ALA A CA 1
ATOM 665 C C . ALA A 1 83 ? 14.680 3.005 -20.697 1.00 73.25 83 ALA A C 1
ATOM 667 O O . ALA A 1 83 ? 14.849 2.320 -21.703 1.00 73.25 83 ALA A O 1
ATOM 668 N N . ARG A 1 84 ? 15.221 2.672 -19.515 1.00 70.12 84 ARG A N 1
ATOM 669 C CA . ARG A 1 84 ? 16.134 1.527 -19.352 1.00 70.12 84 ARG A CA 1
ATOM 670 C C . ARG A 1 84 ? 15.484 0.192 -19.734 1.00 70.12 84 ARG A C 1
ATOM 672 O O . ARG A 1 84 ? 16.117 -0.641 -20.374 1.00 70.12 84 ARG A O 1
ATOM 679 N N . THR A 1 85 ? 14.221 -0.032 -19.363 1.00 68.38 85 THR A N 1
ATOM 680 C CA . THR A 1 85 ? 13.509 -1.261 -19.757 1.00 68.38 85 THR A CA 1
ATOM 681 C C . THR A 1 85 ? 13.231 -1.330 -21.257 1.00 68.38 85 THR A C 1
ATOM 683 O O . THR A 1 85 ? 13.271 -2.417 -21.831 1.00 68.38 85 THR A O 1
ATOM 686 N N . ARG A 1 86 ? 12.978 -0.184 -21.902 1.00 72.88 86 ARG A N 1
ATOM 687 C CA . ARG A 1 86 ? 12.757 -0.109 -23.349 1.00 72.88 86 ARG A CA 1
ATOM 688 C C . ARG A 1 86 ? 14.029 -0.446 -24.123 1.00 72.88 86 ARG A C 1
ATOM 690 O O . ARG A 1 86 ? 13.947 -1.189 -25.097 1.00 72.88 86 ARG A O 1
ATOM 697 N N . ASP A 1 87 ? 15.178 0.042 -23.664 1.00 75.06 87 ASP A N 1
ATOM 698 C CA . ASP A 1 87 ? 16.463 -0.212 -24.320 1.00 75.06 87 ASP A CA 1
ATOM 699 C C . ASP A 1 87 ? 16.821 -1.705 -24.277 1.00 75.06 87 ASP A C 1
ATOM 701 O O . ASP A 1 87 ? 17.136 -2.291 -25.311 1.00 75.06 87 ASP A O 1
ATOM 705 N N . HIS A 1 88 ? 16.635 -2.375 -23.135 1.00 72.94 88 HIS A N 1
ATOM 706 C CA . HIS A 1 88 ? 16.855 -3.824 -23.044 1.00 72.94 88 HIS A CA 1
ATOM 707 C C . HIS A 1 88 ? 15.891 -4.648 -23.909 1.00 72.94 88 HIS A C 1
ATOM 709 O O . HIS A 1 88 ? 16.300 -5.635 -24.522 1.00 72.94 88 HIS A O 1
ATOM 715 N N . ALA A 1 89 ? 14.616 -4.256 -23.989 1.00 75.50 89 ALA A N 1
ATOM 716 C CA . ALA A 1 89 ? 13.652 -4.925 -24.864 1.00 75.50 89 ALA A CA 1
ATOM 717 C C . ALA A 1 89 ? 14.021 -4.753 -26.349 1.00 75.50 89 ALA A C 1
ATOM 719 O O . ALA A 1 89 ? 13.909 -5.694 -27.141 1.00 75.50 89 ALA A O 1
ATOM 720 N N . TRP A 1 90 ? 14.511 -3.567 -26.716 1.00 80.81 90 TRP A N 1
ATOM 721 C CA . TRP A 1 90 ? 15.010 -3.281 -28.055 1.00 80.81 90 TRP A CA 1
ATOM 722 C C . TRP A 1 90 ? 16.248 -4.122 -28.391 1.00 80.81 90 TRP A C 1
ATOM 724 O O . TRP A 1 90 ? 16.241 -4.823 -29.404 1.00 80.81 90 TRP A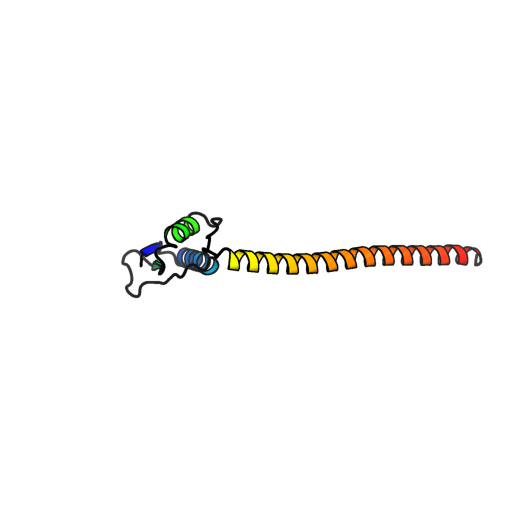 O 1
ATOM 734 N N . GLU A 1 91 ? 17.257 -4.152 -27.518 1.00 79.50 91 GLU A N 1
ATOM 735 C CA . GLU A 1 91 ? 18.473 -4.963 -27.684 1.00 79.50 91 GLU A CA 1
ATOM 736 C C . GLU A 1 91 ? 18.159 -6.454 -27.869 1.00 79.50 91 GLU A C 1
ATOM 738 O O . GLU A 1 91 ? 18.695 -7.102 -28.772 1.00 79.50 91 GLU A O 1
ATOM 743 N N . GLN A 1 92 ? 17.242 -7.000 -27.065 1.00 82.00 92 GLN A N 1
ATOM 744 C CA . GLN A 1 92 ? 16.810 -8.394 -27.186 1.00 82.00 92 GLN A CA 1
ATOM 745 C C . GLN A 1 92 ? 16.137 -8.677 -28.531 1.00 82.00 92 GLN A C 1
ATOM 747 O O . GLN A 1 92 ? 16.399 -9.714 -29.148 1.00 82.00 92 GLN A O 1
ATOM 752 N N . SER A 1 93 ? 15.292 -7.758 -29.008 1.00 84.94 93 SER A N 1
ATOM 753 C CA . SER A 1 93 ? 14.628 -7.908 -30.303 1.00 84.94 93 SER A CA 1
ATOM 754 C C . SER A 1 93 ? 15.633 -7.912 -31.461 1.00 84.94 93 SER A C 1
ATOM 756 O O . SER A 1 93 ? 15.574 -8.795 -32.320 1.00 84.94 93 SER A O 1
ATOM 758 N N . VAL A 1 94 ? 16.619 -7.007 -31.433 1.00 86.94 94 VAL A N 1
ATOM 759 C CA . VAL A 1 94 ? 17.683 -6.917 -32.442 1.00 86.94 94 VAL A CA 1
ATOM 760 C C . VAL A 1 94 ? 18.541 -8.179 -32.432 1.00 86.94 94 VAL A C 1
ATOM 762 O O . VAL A 1 94 ? 18.759 -8.780 -33.485 1.00 86.94 94 VAL A O 1
ATOM 765 N N . ASN A 1 95 ? 18.968 -8.640 -31.255 1.00 87.62 95 ASN A N 1
ATOM 766 C CA . ASN A 1 95 ? 19.802 -9.834 -31.142 1.00 87.62 95 ASN A CA 1
ATOM 767 C C . ASN A 1 95 ? 19.080 -11.091 -31.664 1.00 87.62 95 ASN A C 1
ATOM 769 O O . A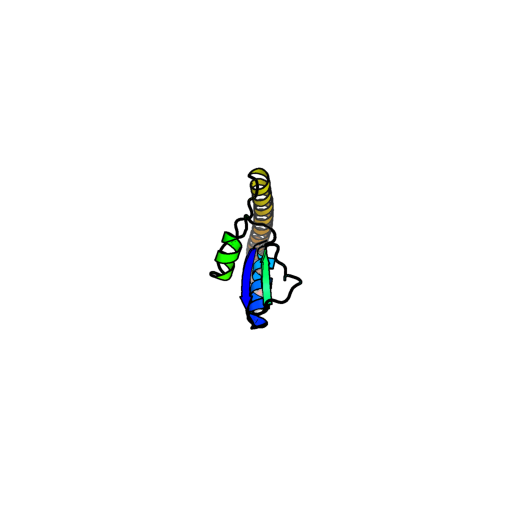SN A 1 95 ? 19.685 -11.929 -32.334 1.00 87.62 95 ASN A O 1
ATOM 773 N N . ARG A 1 96 ? 17.760 -11.193 -31.446 1.00 89.69 96 ARG A N 1
ATOM 774 C CA . ARG A 1 96 ? 16.939 -12.280 -32.004 1.00 89.69 96 ARG A CA 1
ATOM 775 C C . ARG A 1 96 ? 16.920 -12.263 -33.534 1.00 89.69 96 ARG A C 1
ATOM 777 O O . ARG A 1 96 ? 17.054 -13.317 -34.152 1.00 89.69 96 ARG A O 1
ATOM 784 N N . HIS A 1 97 ? 16.781 -11.087 -34.146 1.00 89.81 97 HIS A N 1
ATOM 785 C CA . HIS A 1 97 ? 16.810 -10.958 -35.604 1.00 89.81 97 HIS A CA 1
ATOM 786 C C . HIS A 1 97 ? 18.180 -11.315 -36.192 1.00 89.81 97 HIS A C 1
ATOM 788 O O . HIS A 1 97 ? 18.243 -12.036 -37.188 1.00 89.81 97 HIS A O 1
ATOM 794 N N . VAL A 1 98 ? 19.269 -10.881 -35.552 1.00 91.88 98 VAL A N 1
ATOM 795 C CA . VAL A 1 98 ? 20.637 -11.226 -35.972 1.00 91.88 98 VAL A CA 1
ATOM 796 C C . VAL A 1 98 ? 20.885 -12.734 -35.873 1.00 91.88 98 VAL A C 1
ATOM 798 O O . VAL A 1 98 ? 21.441 -13.318 -36.801 1.00 91.88 98 VAL A O 1
ATOM 801 N N . ALA A 1 99 ? 20.423 -13.386 -34.801 1.00 90.44 99 ALA A N 1
ATOM 802 C CA . ALA A 1 99 ? 20.555 -14.832 -34.627 1.00 90.44 99 ALA A CA 1
ATOM 803 C C . ALA A 1 99 ? 19.802 -15.636 -35.703 1.00 90.44 99 ALA A C 1
ATOM 805 O O . ALA A 1 99 ? 20.305 -16.643 -36.197 1.00 90.44 99 ALA A O 1
ATOM 806 N N . TRP A 1 100 ? 18.605 -15.198 -36.103 1.00 93.31 100 TRP A N 1
ATOM 807 C CA . TRP A 1 100 ? 17.879 -15.839 -37.205 1.00 93.31 100 TRP A CA 1
ATOM 808 C C . TRP A 1 100 ? 18.570 -15.624 -38.551 1.00 93.31 100 TRP A C 1
ATOM 810 O O . TRP A 1 100 ? 18.666 -16.561 -39.342 1.00 93.31 100 TRP A O 1
ATOM 820 N N . ALA A 1 101 ? 19.095 -14.423 -38.803 1.00 90.94 101 ALA A N 1
ATOM 821 C CA . ALA A 1 101 ? 19.831 -14.134 -40.029 1.00 90.94 101 ALA A CA 1
ATOM 822 C C . ALA A 1 101 ? 21.106 -14.987 -40.148 1.00 90.94 101 ALA A C 1
ATOM 824 O O . ALA A 1 101 ? 21.368 -15.555 -41.208 1.00 90.94 101 ALA A O 1
ATOM 825 N N . SER A 1 102 ? 21.876 -15.131 -39.065 1.00 90.12 102 SER A N 1
ATOM 826 C CA . SER A 1 102 ? 23.089 -15.957 -39.064 1.00 90.12 102 SER A CA 1
ATOM 827 C C . SER A 1 102 ? 22.781 -17.446 -39.239 1.00 90.12 102 SER A C 1
ATOM 829 O O . SER A 1 102 ? 23.466 -18.119 -40.010 1.00 90.12 102 SER A O 1
ATOM 831 N N . LEU A 1 103 ? 21.716 -17.951 -38.605 1.00 91.69 103 LEU A N 1
ATOM 832 C CA . LEU A 1 103 ? 21.246 -19.327 -38.790 1.00 91.69 103 LEU A CA 1
ATOM 833 C C . LEU A 1 103 ? 20.875 -19.600 -40.257 1.00 91.69 103 LEU A C 1
ATOM 835 O O . LEU A 1 103 ? 21.297 -20.608 -40.823 1.00 91.69 103 LEU A O 1
ATOM 839 N N . LEU A 1 104 ? 20.127 -18.687 -40.887 1.00 90.88 104 LEU A N 1
ATOM 840 C CA . LEU A 1 104 ? 19.743 -18.809 -42.294 1.00 90.88 104 LEU A CA 1
ATOM 841 C C . LEU A 1 104 ? 20.969 -18.812 -43.214 1.00 90.88 104 LEU A C 1
ATOM 843 O O . LEU A 1 104 ? 21.063 -19.672 -44.090 1.00 90.88 104 LEU A O 1
ATOM 847 N N . LEU A 1 105 ? 21.939 -17.924 -42.980 1.00 90.06 105 LEU A N 1
ATOM 848 C CA . LEU A 1 105 ? 23.179 -17.871 -43.762 1.00 90.06 105 LEU A CA 1
ATOM 849 C C . LEU A 1 105 ? 23.995 -19.164 -43.655 1.00 90.06 105 LEU A C 1
ATOM 851 O O . LEU A 1 105 ? 24.431 -19.695 -44.676 1.00 90.06 105 LEU A O 1
ATOM 855 N N . LEU A 1 106 ? 24.165 -19.699 -42.442 1.00 88.75 106 LEU A N 1
ATOM 856 C CA . LEU A 1 106 ? 24.867 -20.968 -42.237 1.00 88.75 106 LEU A CA 1
ATOM 857 C C . LEU A 1 106 ? 24.126 -22.133 -42.901 1.00 88.75 106 LEU A C 1
ATOM 859 O O . LEU A 1 106 ? 24.756 -22.949 -43.568 1.00 88.75 106 LEU A O 1
ATOM 863 N N . SER A 1 107 ? 22.796 -22.188 -42.785 1.00 85.06 107 SER A N 1
ATOM 864 C CA . SER A 1 107 ? 21.994 -23.230 -43.439 1.00 85.06 107 SER A CA 1
ATOM 865 C C . SER A 1 107 ? 22.095 -23.177 -44.969 1.00 85.06 107 SER A C 1
ATOM 867 O O . SER A 1 107 ? 22.231 -24.218 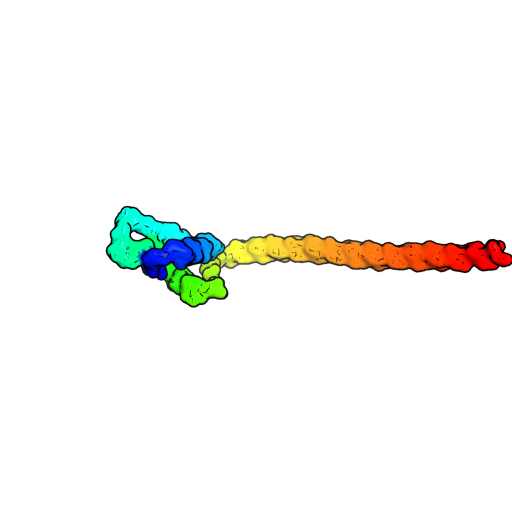-45.611 1.00 85.06 107 SER A O 1
ATOM 869 N N . GLY A 1 108 ? 22.120 -21.974 -45.554 1.00 84.06 108 GLY A N 1
ATOM 870 C CA . GLY A 1 108 ? 22.316 -21.774 -46.989 1.00 84.06 108 GLY A CA 1
ATOM 871 C C . GLY A 1 108 ? 23.713 -22.188 -47.453 1.00 84.06 108 GLY A C 1
ATOM 872 O O . GLY A 1 108 ? 23.842 -22.862 -48.471 1.00 84.06 108 GLY A O 1
ATOM 873 N N . LEU A 1 109 ? 24.758 -21.860 -46.685 1.00 85.12 109 LEU A N 1
ATOM 874 C CA . LEU A 1 109 ? 26.133 -22.287 -46.970 1.00 85.12 109 LEU A CA 1
ATOM 875 C C . LEU A 1 109 ? 26.260 -23.819 -46.968 1.00 85.12 109 LEU A C 1
ATOM 877 O O . LEU A 1 109 ? 26.848 -24.404 -47.879 1.00 85.12 109 LEU A O 1
ATOM 881 N N . VAL A 1 110 ? 25.677 -24.472 -45.961 1.00 82.81 110 VAL A N 1
ATOM 882 C CA . VAL A 1 110 ? 25.633 -25.936 -45.847 1.00 82.81 110 VAL A CA 1
ATOM 883 C C . VAL A 1 110 ? 24.877 -26.540 -47.036 1.00 82.81 110 VAL A C 1
ATOM 885 O O . VAL A 1 110 ? 25.384 -27.456 -47.674 1.00 82.81 110 VAL A O 1
ATOM 888 N N . TYR A 1 111 ? 23.725 -25.978 -47.415 1.00 78.69 111 TYR A N 1
ATOM 889 C CA . TYR A 1 111 ? 22.951 -26.437 -48.574 1.00 78.69 111 TYR A CA 1
ATOM 890 C C . TYR A 1 111 ? 23.691 -26.284 -49.912 1.00 78.69 111 TYR A C 1
ATOM 892 O O . TYR A 1 111 ? 23.532 -27.126 -50.783 1.00 78.69 111 TYR A O 1
ATOM 900 N N . ILE A 1 112 ? 24.510 -25.245 -50.095 1.00 81.81 112 ILE A N 1
ATOM 901 C CA . ILE A 1 112 ? 25.299 -25.046 -51.327 1.00 81.81 112 ILE A CA 1
ATOM 902 C C . ILE A 1 112 ? 26.491 -26.013 -51.401 1.00 81.81 112 ILE A C 1
ATOM 904 O O . ILE A 1 112 ? 26.884 -26.431 -52.488 1.00 81.81 112 ILE A O 1
ATOM 908 N N . THR A 1 113 ? 27.077 -26.374 -50.258 1.00 75.50 113 THR A N 1
ATOM 909 C CA . THR A 1 113 ? 28.297 -27.198 -50.193 1.00 75.50 113 THR A CA 1
ATOM 910 C C . THR A 1 113 ? 28.026 -28.706 -50.170 1.00 75.50 113 THR A C 1
ATOM 912 O O . THR A 1 113 ? 28.872 -29.479 -50.619 1.00 75.50 113 THR A O 1
ATOM 915 N N . LEU A 1 114 ? 26.845 -29.135 -49.712 1.00 66.25 114 LEU A N 1
ATOM 916 C CA . LEU A 1 114 ? 26.421 -30.542 -49.676 1.00 66.25 114 LEU A CA 1
ATOM 917 C C . LEU A 1 114 ? 26.132 -31.232 -51.028 1.00 66.25 114 LEU A C 1
ATOM 919 O O . LEU A 1 114 ? 26.477 -32.406 -51.136 1.00 66.25 114 LEU A O 1
ATOM 923 N N . PRO A 1 115 ? 25.552 -30.603 -52.072 1.00 61.31 115 PRO A N 1
ATOM 924 C CA . PRO A 1 115 ? 25.226 -31.293 -53.325 1.00 61.31 115 PRO A CA 1
ATOM 925 C C . PRO A 1 115 ? 26.456 -31.707 -54.145 1.00 61.31 115 PRO A C 1
ATOM 927 O O . PRO A 1 115 ? 26.302 -32.361 -55.166 1.00 61.31 115 PRO A O 1
ATOM 930 N N . ASN A 1 116 ? 27.668 -31.357 -53.704 1.00 56.69 116 ASN A N 1
ATOM 931 C CA . ASN A 1 116 ? 28.922 -31.809 -54.310 1.00 56.69 116 ASN A CA 1
ATOM 932 C C . ASN A 1 116 ? 29.474 -33.112 -53.688 1.00 56.69 116 ASN A C 1
ATOM 934 O O . ASN A 1 116 ? 30.567 -33.535 -54.058 1.00 56.69 116 ASN A O 1
ATOM 938 N N . TRP A 1 117 ? 28.765 -33.709 -52.721 1.00 55.12 117 TRP A N 1
ATOM 939 C CA . TRP A 1 117 ? 29.206 -34.874 -51.933 1.00 55.12 117 TRP A CA 1
ATOM 940 C C . TRP A 1 117 ? 28.260 -36.093 -52.009 1.00 55.12 117 TRP A C 1
ATOM 942 O O . TRP A 1 117 ? 28.350 -36.990 -51.168 1.00 55.12 117 TRP A O 1
ATOM 952 N N . LEU A 1 118 ? 27.374 -36.145 -53.009 1.00 49.50 118 LEU A N 1
ATOM 953 C CA . LEU A 1 118 ? 26.545 -37.305 -53.380 1.00 49.50 118 LEU A CA 1
ATOM 954 C C . LEU A 1 118 ? 26.677 -37.555 -54.883 1.00 49.50 118 LEU A C 1
ATOM 956 O O . LEU A 1 118 ? 26.784 -38.742 -55.260 1.00 49.50 118 LEU A O 1
#

Secondary structure (DSSP, 8-state):
-EEEEEES-HHHHHHHHHHHHHTT--EE--SSPBTTBEEEEES-GGGHHHHHHHHH-TT--------HHHHHHHHHHHHHHHHHHHHHHHHHHHHHHHHHHHHHHHHHHHHHHGGG--